Protein AF-A0A3P7IG54-F1 (afdb_monomer_lite)

Structure (mmCIF, N/CA/C/O backbone):
data_AF-A0A3P7IG54-F1
#
_entry.id   AF-A0A3P7IG54-F1
#
loop_
_atom_site.group_PDB
_atom_site.id
_atom_site.type_symbol
_atom_site.label_atom_id
_atom_site.label_alt_id
_atom_site.label_comp_id
_atom_site.label_asym_id
_atom_site.label_entity_id
_atom_site.label_seq_id
_atom_site.pdbx_PDB_ins_code
_atom_site.Cartn_x
_atom_site.Cartn_y
_atom_site.Cartn_z
_atom_site.occupancy
_atom_site.B_iso_or_equiv
_atom_site.auth_seq_id
_atom_site.auth_comp_id
_atom_site.auth_asym_id
_atom_site.auth_atom_id
_atom_site.pdbx_PDB_model_num
ATOM 1 N N . MET A 1 1 ? -5.668 25.612 -11.044 1.00 43.25 1 MET A N 1
ATOM 2 C CA . MET A 1 1 ? -6.042 24.322 -10.415 1.00 43.25 1 MET A CA 1
ATOM 3 C C . MET A 1 1 ? -5.759 24.213 -8.904 1.00 43.25 1 MET A C 1
ATOM 5 O O . MET A 1 1 ? -6.319 23.330 -8.270 1.00 43.25 1 MET A O 1
ATOM 9 N N . THR A 1 2 ? -4.952 25.079 -8.282 1.00 34.97 2 THR A N 1
ATOM 10 C CA . THR A 1 2 ? -4.463 24.927 -6.886 1.00 34.97 2 THR A CA 1
ATOM 11 C C . THR A 1 2 ? -5.495 25.233 -5.784 1.00 34.97 2 THR A C 1
ATOM 13 O O . THR A 1 2 ? -5.324 24.856 -4.627 1.00 34.97 2 THR A O 1
ATOM 16 N N . TYR A 1 3 ? -6.599 25.889 -6.138 1.00 31.44 3 TYR A N 1
ATOM 17 C CA . TYR A 1 3 ? -7.659 26.351 -5.227 1.00 31.44 3 TYR A CA 1
ATOM 18 C C . TYR A 1 3 ? -8.579 25.218 -4.736 1.00 31.44 3 TYR A C 1
ATOM 20 O O . TYR A 1 3 ? -9.155 25.312 -3.655 1.00 31.44 3 TYR A O 1
ATOM 28 N N . LYS A 1 4 ? -8.683 24.117 -5.494 1.00 49.00 4 LYS A N 1
ATOM 29 C CA . LYS A 1 4 ? -9.550 22.973 -5.155 1.00 49.00 4 LYS A CA 1
ATOM 30 C C . LYS A 1 4 ? -8.889 22.000 -4.162 1.00 49.00 4 LYS A C 1
ATOM 32 O O . LYS A 1 4 ? -9.579 21.408 -3.340 1.00 49.00 4 LYS A O 1
ATOM 37 N N . LEU A 1 5 ? -7.553 21.912 -4.162 1.00 49.97 5 LEU A N 1
ATOM 38 C CA . LEU A 1 5 ? -6.780 21.062 -3.241 1.00 49.97 5 LEU A CA 1
ATOM 39 C C . LEU A 1 5 ? -6.667 21.663 -1.828 1.00 49.97 5 LEU A C 1
ATOM 41 O O . LEU A 1 5 ? -6.744 20.936 -0.840 1.00 49.97 5 LEU A O 1
ATOM 45 N N . ARG A 1 6 ? -6.561 22.996 -1.718 1.00 51.81 6 ARG A N 1
ATOM 46 C CA . ARG A 1 6 ? -6.486 23.701 -0.424 1.00 51.81 6 ARG A CA 1
ATOM 47 C C . ARG A 1 6 ? -7.815 23.689 0.337 1.00 51.81 6 ARG A C 1
ATOM 49 O O . ARG A 1 6 ? -7.813 23.504 1.548 1.00 51.81 6 ARG A O 1
ATOM 56 N N . ASN A 1 7 ? -8.938 23.842 -0.367 1.00 48.22 7 ASN A N 1
ATOM 57 C CA . ASN A 1 7 ? -10.271 23.817 0.243 1.00 48.22 7 ASN A CA 1
ATOM 58 C C . ASN A 1 7 ? -10.629 22.407 0.757 1.00 48.22 7 ASN A C 1
ATOM 60 O O . ASN A 1 7 ? -11.176 22.260 1.844 1.00 48.22 7 ASN A O 1
ATOM 64 N N . SER A 1 8 ? -10.209 21.354 0.047 1.00 56.19 8 SER A N 1
ATOM 65 C CA . SER A 1 8 ? -10.343 19.972 0.527 1.00 56.19 8 SER A CA 1
ATOM 66 C C . SER A 1 8 ? -9.531 19.746 1.814 1.00 56.19 8 SER A C 1
ATOM 68 O O . SER A 1 8 ? -10.110 19.416 2.845 1.00 56.19 8 SER A O 1
ATOM 70 N N . LYS A 1 9 ? -8.217 20.040 1.822 1.00 60.25 9 LYS A N 1
ATOM 71 C CA . LYS A 1 9 ? -7.351 19.876 3.014 1.00 60.25 9 LYS A CA 1
ATOM 72 C C . LYS A 1 9 ? -7.806 20.698 4.237 1.00 60.25 9 LYS A C 1
ATOM 74 O O . LYS A 1 9 ? -7.659 20.221 5.358 1.00 60.25 9 LYS A O 1
ATOM 79 N N . PHE A 1 10 ? -8.395 21.883 4.039 1.00 58.81 10 PHE A N 1
ATOM 80 C CA . PHE A 1 10 ? -8.963 22.699 5.124 1.00 58.81 10 PHE A CA 1
ATOM 81 C C . PHE A 1 10 ? -10.182 22.033 5.784 1.00 58.81 10 PHE A C 1
ATOM 83 O O . PHE A 1 10 ? -10.291 22.034 7.007 1.00 58.81 10 PHE A O 1
ATOM 90 N N . ASN A 1 11 ? -11.054 21.395 4.995 1.00 62.84 11 ASN A N 1
ATOM 91 C CA . ASN A 1 11 ? -12.190 20.637 5.522 1.00 62.84 11 ASN A CA 1
ATOM 92 C C . ASN A 1 11 ? -11.729 19.374 6.276 1.00 62.84 11 ASN A C 1
ATOM 94 O O . ASN A 1 11 ? -12.195 19.142 7.387 1.00 62.84 11 ASN A O 1
ATOM 98 N N . TRP A 1 12 ? -10.778 18.590 5.750 1.00 59.88 12 TRP A N 1
ATOM 99 C CA . TRP A 1 12 ? -10.302 17.355 6.408 1.00 59.88 12 TRP A CA 1
ATOM 100 C C . TRP A 1 12 ? -9.598 17.596 7.753 1.00 59.88 12 TRP A C 1
ATOM 102 O O . TRP A 1 12 ? -9.789 16.810 8.681 1.00 59.88 12 TRP A O 1
ATOM 112 N N . PHE A 1 13 ? -8.860 18.705 7.892 1.00 67.88 13 PHE A N 1
ATOM 113 C CA . PHE A 1 13 ? -8.271 19.127 9.172 1.00 67.88 13 PHE A CA 1
ATOM 114 C C . PHE A 1 13 ? -9.351 19.512 10.200 1.00 67.88 13 PHE A C 1
ATOM 116 O O . PHE A 1 13 ? -9.237 19.215 11.387 1.00 67.88 13 PHE A O 1
ATOM 123 N N . GLN A 1 14 ? -10.454 20.104 9.734 1.00 59.03 14 GLN A N 1
ATOM 124 C CA . GLN A 1 14 ? -11.635 20.399 10.550 1.00 59.03 14 GLN A CA 1
ATOM 125 C C . GLN A 1 14 ? -12.380 19.120 10.982 1.00 59.03 14 GLN A C 1
ATOM 127 O O . GLN A 1 14 ? -12.799 19.010 12.132 1.00 59.03 14 GLN A O 1
ATOM 132 N N . TYR A 1 15 ? -12.474 18.117 10.103 1.00 65.75 15 TYR A N 1
ATOM 133 C CA . TYR A 1 15 ? -13.011 16.790 10.431 1.00 65.75 15 TYR A CA 1
ATOM 134 C C . TYR A 1 15 ? -12.156 16.031 11.460 1.00 65.75 15 TYR A C 1
ATOM 136 O O . TYR A 1 15 ? -12.711 15.274 12.252 1.00 65.75 15 TYR A O 1
ATOM 144 N N . ASP A 1 16 ? -10.831 16.209 11.466 1.00 70.06 16 ASP A N 1
ATOM 145 C CA . ASP A 1 16 ? -9.933 15.565 12.442 1.00 70.06 16 ASP A CA 1
ATOM 146 C C . ASP A 1 16 ? -10.199 16.054 13.869 1.00 70.06 16 ASP A C 1
ATOM 148 O O . ASP A 1 16 ? -1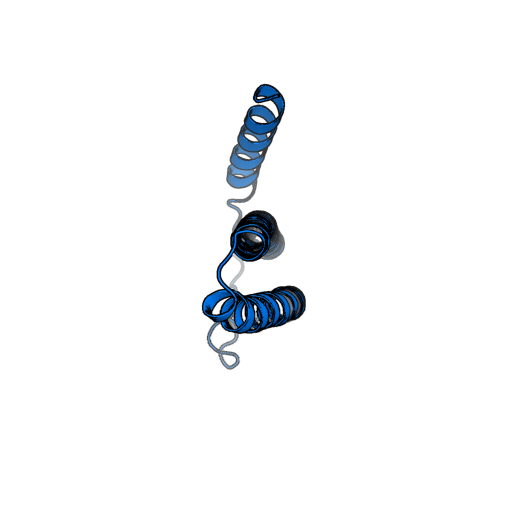0.368 15.245 14.778 1.00 70.06 16 ASP A O 1
ATOM 152 N N . LEU A 1 17 ? -10.423 17.363 14.027 1.00 68.69 17 LEU A N 1
ATOM 153 C CA . LEU A 1 17 ? -10.863 17.976 15.285 1.00 68.69 17 LEU A CA 1
ATOM 154 C C . LEU A 1 17 ? -12.230 17.463 15.770 1.00 68.69 17 LEU A C 1
ATOM 156 O O . LEU A 1 17 ? -12.453 17.371 16.976 1.00 68.69 17 LEU A O 1
ATOM 160 N N . MET A 1 18 ? -13.134 17.093 14.856 1.00 63.53 18 MET A N 1
ATOM 161 C CA . MET A 1 18 ? -14.436 16.501 15.198 1.00 63.53 18 MET A CA 1
ATOM 162 C C . MET A 1 18 ? -14.344 15.014 15.581 1.00 63.53 18 MET A C 1
ATOM 164 O O . MET A 1 18 ? -15.284 14.474 16.164 1.00 63.53 18 MET A O 1
ATOM 168 N N . LEU A 1 19 ? -13.226 14.344 15.273 1.00 65.62 19 LEU A N 1
ATOM 169 C CA . LEU A 1 19 ? -12.972 12.935 15.581 1.00 65.62 19 LEU A CA 1
ATOM 170 C C . LEU A 1 19 ? -12.009 12.720 16.772 1.00 65.62 19 LEU A C 1
ATOM 172 O O . LEU A 1 19 ? -11.540 11.607 16.989 1.00 65.62 19 LEU A O 1
ATOM 176 N N . THR A 1 20 ? -11.802 13.714 17.638 1.00 64.81 20 THR A N 1
ATOM 177 C CA . THR A 1 20 ? -11.097 13.554 18.935 1.00 64.81 20 THR A CA 1
ATOM 178 C C . THR A 1 20 ? -12.003 12.928 20.013 1.00 64.81 20 THR A C 1
ATOM 180 O O . THR A 1 20 ? -12.070 13.372 21.154 1.00 64.81 20 THR A O 1
ATOM 183 N N . GLY A 1 21 ? -12.785 11.909 19.659 1.00 64.44 21 GLY A N 1
ATOM 184 C CA . GLY A 1 21 ? -13.607 11.146 20.601 1.00 64.44 21 GLY A CA 1
ATOM 185 C C . GLY A 1 21 ? -13.011 9.758 20.816 1.00 64.44 21 GLY A C 1
ATOM 186 O O . GLY A 1 21 ? -12.710 9.072 19.845 1.00 64.44 21 GLY A O 1
ATOM 187 N N . ASN A 1 22 ? -12.888 9.293 22.065 1.00 63.09 22 ASN A N 1
ATOM 188 C CA . ASN A 1 22 ? -12.300 7.981 22.402 1.00 63.09 22 ASN A CA 1
ATOM 189 C C . ASN A 1 22 ? -13.238 6.782 22.096 1.00 63.09 22 ASN A C 1
ATOM 191 O O . ASN A 1 22 ? -13.402 5.858 22.891 1.00 63.09 22 ASN A O 1
ATOM 195 N N . THR A 1 23 ? -13.927 6.823 20.953 1.00 76.56 23 THR A N 1
ATOM 196 C CA . THR A 1 23 ? -14.879 5.800 20.502 1.00 76.56 23 THR A CA 1
ATOM 197 C C . THR A 1 23 ? -14.264 4.977 19.370 1.00 76.56 23 THR A C 1
ATOM 199 O O . THR A 1 23 ? -13.720 5.535 18.422 1.00 76.56 23 THR A O 1
ATOM 202 N N . HIS A 1 24 ? -14.409 3.647 19.399 1.00 69.69 24 HIS A N 1
ATOM 203 C CA . HIS A 1 24 ? -13.826 2.744 18.387 1.00 69.69 24 HIS A CA 1
ATOM 204 C C . HIS A 1 24 ? -14.220 3.080 16.939 1.00 69.69 24 HIS A C 1
ATOM 206 O O . HIS A 1 24 ? -13.411 2.953 16.024 1.00 69.69 24 HIS A O 1
ATOM 212 N N . ALA A 1 25 ? -15.454 3.542 16.713 1.00 77.00 25 ALA A N 1
ATOM 213 C CA . ALA A 1 25 ? -15.923 3.919 15.378 1.00 77.00 25 ALA A CA 1
ATOM 214 C C . ALA A 1 25 ? -15.177 5.142 14.814 1.00 77.00 25 ALA A C 1
ATOM 216 O O . ALA A 1 25 ? -14.941 5.236 13.610 1.00 77.00 25 ALA A O 1
ATOM 217 N N . ILE A 1 26 ? -14.800 6.063 15.699 1.00 78.88 26 ILE A N 1
ATOM 218 C CA . ILE A 1 26 ? -14.065 7.284 15.382 1.00 78.88 26 ILE A CA 1
ATOM 219 C C . ILE A 1 26 ? -12.595 6.948 15.111 1.00 78.88 26 ILE A C 1
ATOM 221 O O . ILE A 1 26 ? -12.063 7.349 14.076 1.00 78.88 26 ILE A O 1
ATOM 225 N N . LEU A 1 27 ? -11.982 6.123 15.967 1.00 75.56 27 LEU A N 1
ATOM 226 C CA . LEU A 1 27 ? -10.605 5.654 15.790 1.00 75.56 27 LEU A CA 1
ATOM 227 C C . LEU A 1 27 ? -10.431 4.936 14.444 1.00 75.56 27 LEU A C 1
ATOM 229 O O . LEU A 1 27 ? -9.580 5.306 13.638 1.00 75.56 27 LEU A O 1
ATOM 233 N N . LYS A 1 28 ? -11.331 3.991 14.140 1.00 77.62 28 LYS A N 1
ATOM 234 C CA . LYS A 1 28 ? -11.349 3.277 12.861 1.00 77.62 28 LYS A CA 1
ATOM 235 C C . LYS A 1 28 ? -11.502 4.230 11.674 1.00 77.62 28 LYS A C 1
ATOM 237 O O . LYS A 1 28 ? -10.789 4.080 10.688 1.00 77.62 28 LYS A O 1
ATOM 242 N N . LYS A 1 29 ? -12.402 5.220 11.756 1.00 80.69 29 LYS A N 1
ATOM 243 C CA . LYS A 1 29 ? -12.572 6.224 10.692 1.00 80.69 29 LYS A CA 1
ATOM 244 C C . LYS A 1 29 ? -11.289 7.018 10.443 1.00 80.69 29 LYS A C 1
ATOM 246 O O . LYS A 1 29 ? -10.919 7.181 9.289 1.00 80.69 29 LYS A O 1
ATOM 251 N N . ARG A 1 30 ? -10.611 7.487 11.496 1.00 80.69 30 ARG A N 1
ATOM 252 C CA . ARG A 1 30 ? -9.347 8.234 11.369 1.00 80.69 30 ARG A CA 1
ATOM 253 C C . ARG A 1 30 ? -8.230 7.375 10.780 1.00 80.69 30 ARG A C 1
ATOM 255 O O . ARG A 1 30 ? -7.547 7.825 9.869 1.00 80.69 30 ARG A O 1
ATOM 262 N N . MET A 1 31 ? -8.085 6.131 11.241 1.00 81.12 31 MET A N 1
ATOM 263 C CA . MET A 1 31 ? -7.070 5.209 10.719 1.00 81.12 31 MET A CA 1
ATOM 264 C C . MET A 1 31 ? -7.287 4.885 9.239 1.00 81.12 31 MET A C 1
ATOM 266 O O . MET A 1 31 ? -6.328 4.880 8.474 1.00 81.12 31 MET A O 1
ATOM 270 N N . VAL A 1 32 ? -8.534 4.634 8.828 1.00 82.31 32 VAL A N 1
ATOM 271 C CA . VAL A 1 32 ? -8.866 4.358 7.422 1.00 82.31 32 VAL A CA 1
ATOM 272 C C . VAL A 1 32 ? -8.615 5.586 6.548 1.00 82.31 32 VAL A C 1
ATOM 274 O O . VAL A 1 32 ? -8.030 5.442 5.480 1.00 82.31 32 VAL A O 1
ATOM 277 N N . GLU A 1 33 ? -9.003 6.781 6.999 1.00 83.31 33 GLU A N 1
ATOM 278 C CA . GLU A 1 33 ? -8.801 8.025 6.246 1.00 83.31 33 GLU A CA 1
ATOM 279 C C . GLU A 1 33 ? -7.310 8.349 6.074 1.00 83.31 33 GLU A C 1
ATOM 281 O O . GLU A 1 33 ? -6.842 8.552 4.956 1.00 83.31 33 GLU A O 1
ATOM 286 N N . ALA A 1 34 ? -6.536 8.304 7.164 1.00 83.38 34 ALA A N 1
ATOM 287 C CA . ALA A 1 34 ? -5.095 8.547 7.126 1.00 83.38 34 ALA A CA 1
ATOM 288 C C . ALA A 1 34 ? -4.376 7.535 6.224 1.00 83.38 34 ALA A C 1
ATOM 290 O O . ALA A 1 34 ? -3.507 7.892 5.431 1.00 83.38 34 ALA A O 1
ATOM 291 N N . LEU A 1 35 ? -4.762 6.263 6.306 1.00 84.81 35 LEU A N 1
ATOM 292 C CA . LEU A 1 35 ? -4.189 5.219 5.472 1.00 84.81 35 LEU A CA 1
ATOM 293 C C . LEU A 1 35 ? -4.594 5.360 3.996 1.00 84.81 35 LEU A C 1
ATOM 295 O O . LEU A 1 35 ? -3.773 5.114 3.114 1.00 84.81 35 LEU A O 1
ATOM 299 N N . SER A 1 36 ? -5.826 5.785 3.716 1.00 83.75 36 SER A N 1
ATOM 300 C CA . SER A 1 36 ? -6.297 6.093 2.362 1.00 83.75 36 SER A CA 1
ATOM 301 C C . SER A 1 36 ? -5.449 7.201 1.728 1.00 83.75 36 SER A C 1
ATOM 303 O O . SER A 1 36 ? -4.913 7.014 0.637 1.00 83.75 36 SER A O 1
ATOM 305 N N . GLU A 1 37 ? -5.212 8.305 2.444 1.00 84.06 37 GLU A N 1
ATOM 306 C CA . GLU A 1 37 ? -4.360 9.390 1.944 1.00 84.06 37 GLU A CA 1
ATOM 307 C C . GLU A 1 37 ? -2.897 8.948 1.745 1.00 84.06 37 GLU A C 1
ATOM 309 O O . GLU A 1 37 ? -2.296 9.228 0.704 1.00 84.06 37 GLU A O 1
ATOM 314 N N . CYS A 1 38 ? -2.320 8.228 2.713 1.00 85.50 38 CYS A N 1
ATOM 315 C CA . CYS A 1 38 ? -0.924 7.784 2.654 1.00 85.50 38 CYS A CA 1
ATOM 316 C C . CYS A 1 38 ? -0.680 6.707 1.584 1.00 85.50 38 CYS A C 1
ATOM 318 O O . CYS A 1 38 ? 0.347 6.733 0.907 1.00 85.50 38 CYS A O 1
ATOM 320 N N . SER A 1 39 ? -1.612 5.767 1.402 1.00 84.75 39 SER A N 1
ATOM 321 C CA . SER A 1 39 ? -1.478 4.683 0.416 1.00 84.75 39 SER A CA 1
ATOM 322 C C . SER A 1 39 ? -1.471 5.204 -1.023 1.00 84.75 39 SER A C 1
ATOM 324 O O . SER A 1 39 ? -0.657 4.759 -1.833 1.00 84.75 39 SER A O 1
ATOM 326 N N . VAL A 1 40 ? -2.309 6.201 -1.328 1.00 83.94 40 VAL A N 1
ATOM 327 C CA . VAL A 1 40 ? -2.332 6.869 -2.637 1.00 83.94 40 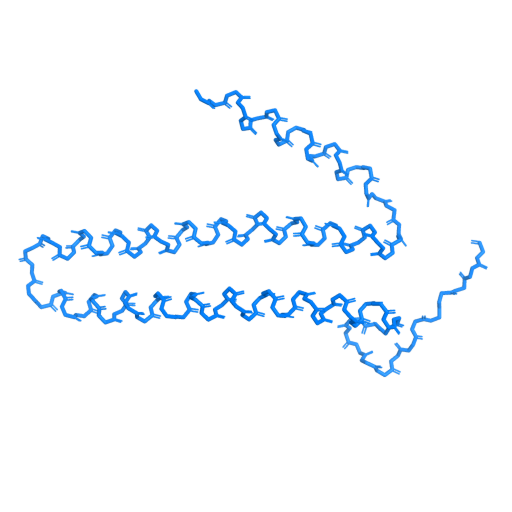VAL A CA 1
ATOM 328 C C . VAL A 1 40 ? -1.032 7.638 -2.886 1.00 83.94 40 VAL A C 1
ATOM 330 O O . VAL A 1 40 ? -0.505 7.593 -3.994 1.00 83.94 40 VAL A O 1
ATOM 333 N N . ALA A 1 41 ? -0.474 8.298 -1.867 1.00 87.50 41 ALA A N 1
ATOM 334 C C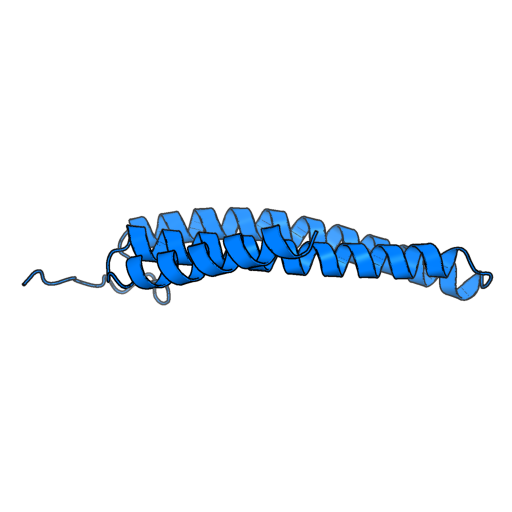A . ALA A 1 41 ? 0.804 8.996 -1.999 1.00 87.50 41 ALA A CA 1
ATOM 335 C C . ALA A 1 41 ? 1.953 8.034 -2.356 1.00 87.50 41 ALA A C 1
ATOM 337 O O . ALA A 1 41 ? 2.686 8.282 -3.310 1.00 87.50 41 ALA A O 1
ATOM 338 N N . ILE A 1 42 ? 2.066 6.904 -1.649 1.00 85.00 42 ILE A N 1
ATOM 339 C CA . ILE A 1 42 ? 3.092 5.875 -1.903 1.00 85.00 42 ILE A CA 1
ATOM 340 C C . ILE A 1 42 ? 2.920 5.249 -3.294 1.00 85.00 42 ILE A C 1
ATOM 342 O O . ILE A 1 42 ? 3.905 5.009 -3.992 1.00 85.00 42 ILE A O 1
ATOM 346 N N . PHE A 1 43 ? 1.674 5.022 -3.721 1.00 85.38 43 PHE A N 1
ATOM 347 C CA . PHE A 1 43 ? 1.372 4.533 -5.064 1.00 85.38 43 PHE A CA 1
ATOM 348 C C . PHE A 1 43 ? 1.890 5.470 -6.153 1.00 85.38 43 PHE A C 1
ATOM 350 O O . PHE A 1 43 ? 2.593 5.032 -7.062 1.00 85.38 43 PHE A O 1
ATOM 357 N N . ILE A 1 44 ? 1.560 6.757 -6.055 1.00 84.75 44 ILE A N 1
ATOM 358 C CA . ILE A 1 44 ? 1.959 7.746 -7.057 1.00 84.75 44 ILE A CA 1
ATOM 359 C C . ILE A 1 44 ? 3.486 7.839 -7.138 1.00 84.75 44 ILE A C 1
ATOM 361 O O . ILE A 1 44 ? 4.025 7.886 -8.245 1.00 84.75 44 ILE A O 1
ATOM 365 N N . THR A 1 45 ? 4.182 7.803 -5.997 1.00 88.00 45 THR A N 1
ATOM 366 C CA . THR A 1 45 ? 5.650 7.766 -5.954 1.00 88.00 45 THR A CA 1
ATOM 367 C C . THR A 1 45 ? 6.190 6.536 -6.681 1.00 88.00 45 THR A C 1
ATOM 369 O O . THR A 1 45 ? 6.966 6.682 -7.618 1.00 88.00 45 THR A O 1
ATOM 372 N N . SER A 1 46 ? 5.702 5.338 -6.346 1.00 85.88 46 SER A N 1
ATOM 373 C CA . SER A 1 46 ? 6.179 4.096 -6.965 1.00 85.88 46 SER A CA 1
ATOM 374 C C . SER A 1 46 ? 5.893 4.025 -8.471 1.00 85.88 46 SER A C 1
ATOM 376 O O . SER A 1 46 ? 6.773 3.623 -9.231 1.00 85.88 46 SER A O 1
ATOM 378 N N . ILE A 1 47 ? 4.714 4.470 -8.935 1.00 84.56 47 ILE A N 1
ATOM 379 C CA . ILE A 1 47 ? 4.424 4.591 -10.376 1.00 84.56 47 ILE A CA 1
ATOM 380 C C . ILE A 1 47 ? 5.410 5.542 -11.040 1.00 84.56 47 ILE A C 1
ATOM 382 O O . ILE A 1 47 ? 5.920 5.241 -12.114 1.00 84.56 47 ILE A O 1
ATOM 386 N N . THR A 1 48 ? 5.656 6.699 -10.431 1.00 86.75 48 THR A N 1
ATOM 387 C CA . THR A 1 48 ? 6.512 7.724 -11.031 1.00 86.75 48 THR A CA 1
ATOM 388 C C . THR A 1 48 ? 7.962 7.255 -11.095 1.00 86.75 48 THR A C 1
ATOM 390 O O . THR A 1 48 ? 8.621 7.508 -12.100 1.00 86.75 48 THR A O 1
ATOM 393 N N . ASP A 1 49 ? 8.436 6.514 -10.090 1.00 82.38 49 ASP A N 1
ATOM 394 C CA . ASP A 1 49 ? 9.758 5.883 -10.103 1.00 82.38 49 ASP A CA 1
ATOM 395 C C . ASP A 1 49 ? 9.851 4.847 -11.231 1.00 82.38 49 ASP A C 1
ATOM 397 O O . ASP A 1 49 ? 10.767 4.905 -12.049 1.00 82.38 49 ASP A O 1
ATOM 401 N N . VAL A 1 50 ? 8.860 3.955 -11.361 1.00 83.00 50 VAL A N 1
ATOM 402 C CA . VAL A 1 50 ? 8.806 2.952 -12.441 1.00 83.00 50 VAL A CA 1
ATOM 403 C C . VAL A 1 50 ? 8.743 3.606 -13.823 1.00 83.00 50 VAL A C 1
ATOM 405 O O . VAL A 1 50 ? 9.429 3.157 -14.736 1.00 83.00 50 VAL A O 1
ATOM 408 N N . LEU A 1 51 ? 7.963 4.677 -13.990 1.00 83.12 51 LEU A N 1
ATOM 409 C CA . LEU A 1 51 ? 7.887 5.432 -15.242 1.00 83.12 51 LEU A CA 1
ATOM 410 C C . LEU A 1 51 ? 9.181 6.197 -15.532 1.00 83.12 51 LEU A C 1
ATOM 412 O O . LEU A 1 51 ? 9.599 6.239 -16.682 1.00 83.12 51 LEU A O 1
ATOM 416 N N . SER A 1 52 ? 9.838 6.768 -14.521 1.00 83.56 52 SER A N 1
ATOM 417 C CA . SER A 1 52 ? 11.126 7.458 -14.689 1.00 83.56 52 SER A CA 1
ATOM 418 C C . SER A 1 52 ? 12.219 6.480 -15.105 1.00 83.56 52 SER A C 1
ATOM 420 O O . SER A 1 52 ? 12.999 6.771 -16.007 1.00 83.56 52 SER A O 1
ATOM 422 N N . PHE A 1 53 ? 12.228 5.287 -14.511 1.00 75.88 53 PHE A N 1
ATOM 423 C CA . PHE A 1 53 ? 13.102 4.194 -14.915 1.00 75.88 53 PHE A CA 1
ATOM 424 C C . PHE A 1 53 ? 12.745 3.651 -16.302 1.00 75.88 53 PHE A C 1
ATOM 426 O O . PHE A 1 53 ? 13.644 3.440 -17.107 1.00 75.88 53 PHE A O 1
ATOM 433 N N . GLY A 1 54 ? 11.456 3.507 -16.617 1.00 76.06 54 GLY A N 1
ATOM 434 C CA . GLY A 1 54 ? 10.966 3.038 -17.916 1.00 76.06 54 GLY A CA 1
ATOM 435 C C . GLY A 1 54 ? 11.225 4.014 -19.069 1.00 76.06 54 GLY A C 1
ATOM 436 O O . GLY A 1 54 ? 11.576 3.601 -20.169 1.00 76.06 54 GLY A O 1
ATOM 437 N N . VAL A 1 55 ? 11.105 5.321 -18.837 1.00 75.69 55 VAL A N 1
ATOM 438 C CA . VAL A 1 55 ? 11.488 6.352 -19.816 1.00 75.69 55 VAL A CA 1
ATOM 439 C C . VAL A 1 55 ? 13.010 6.477 -19.889 1.00 75.69 55 VAL A C 1
ATOM 441 O O . VAL A 1 55 ? 13.554 6.643 -20.975 1.00 75.69 55 VAL A O 1
ATOM 444 N N . GLY A 1 56 ? 13.715 6.315 -18.765 1.00 66.62 56 GLY A N 1
ATOM 445 C CA . GLY A 1 56 ? 15.177 6.256 -18.728 1.00 66.62 56 GLY A CA 1
ATOM 446 C C . GLY A 1 56 ? 15.759 5.086 -19.527 1.00 66.62 56 GLY A C 1
ATOM 447 O O . GLY A 1 56 ? 16.820 5.234 -20.123 1.00 66.62 56 GLY A O 1
ATOM 448 N N . THR A 1 57 ? 15.048 3.956 -19.616 1.00 63.69 57 THR A N 1
ATOM 449 C CA . THR A 1 57 ? 15.437 2.821 -20.468 1.00 63.69 57 THR A CA 1
ATOM 450 C C . THR A 1 57 ? 15.242 3.062 -21.962 1.00 63.69 57 THR A C 1
ATOM 452 O O . THR A 1 57 ? 15.903 2.402 -22.753 1.00 63.69 57 THR A O 1
ATOM 455 N N . PHE A 1 58 ? 14.406 4.026 -22.367 1.00 62.91 58 PHE A N 1
ATOM 456 C CA . PHE A 1 58 ? 14.271 4.387 -23.784 1.00 62.91 58 PHE A CA 1
ATOM 457 C C . PHE A 1 58 ? 15.493 5.148 -24.334 1.00 62.91 58 PHE A C 1
ATOM 459 O O . PHE A 1 58 ? 15.668 5.184 -25.549 1.00 62.91 58 PHE A O 1
ATOM 466 N N . THR A 1 59 ? 16.351 5.715 -23.476 1.00 61.47 59 THR A N 1
ATOM 467 C CA . THR A 1 59 ? 17.574 6.435 -23.878 1.00 61.47 59 THR A CA 1
ATOM 468 C C . THR A 1 59 ? 18.824 5.542 -23.714 1.00 61.47 59 THR A C 1
ATOM 470 O O . THR A 1 59 ? 19.518 5.568 -22.702 1.00 61.47 59 THR A O 1
ATOM 473 N N . ASP A 1 60 ? 19.098 4.744 -24.751 1.00 53.56 60 ASP A N 1
ATOM 474 C CA . ASP A 1 60 ? 20.422 4.453 -25.351 1.00 53.56 60 ASP A CA 1
ATOM 475 C C . ASP A 1 60 ? 21.542 3.629 -24.642 1.00 53.56 60 ASP A C 1
ATOM 477 O O . ASP A 1 60 ? 22.670 3.625 -25.140 1.00 53.56 60 ASP A O 1
ATOM 481 N N . ILE A 1 61 ? 21.320 2.832 -23.578 1.00 65.88 61 ILE A N 1
ATOM 482 C CA . ILE A 1 61 ? 22.362 1.876 -23.090 1.00 65.88 61 ILE A CA 1
ATOM 483 C C . ILE A 1 61 ? 21.803 0.466 -22.797 1.00 65.88 61 ILE A C 1
ATOM 485 O O . ILE A 1 61 ? 21.313 0.189 -21.701 1.00 65.88 61 ILE A O 1
ATOM 489 N N . ILE A 1 62 ? 21.995 -0.469 -23.743 1.00 64.19 62 ILE A N 1
ATOM 490 C CA . ILE A 1 62 ? 21.521 -1.879 -23.720 1.00 64.19 62 ILE A CA 1
ATOM 491 C C . ILE A 1 62 ? 21.893 -2.640 -22.428 1.00 64.19 62 ILE A C 1
ATOM 493 O O . ILE A 1 62 ? 21.140 -3.491 -21.958 1.00 64.19 62 ILE A O 1
ATOM 497 N N . ALA A 1 63 ? 23.042 -2.328 -21.816 1.00 71.44 63 ALA A N 1
ATOM 498 C CA . ALA A 1 63 ? 23.477 -2.969 -20.571 1.00 71.44 63 ALA A CA 1
ATOM 499 C C . ALA A 1 63 ? 22.642 -2.555 -19.341 1.00 71.44 63 ALA A C 1
ATOM 501 O O . ALA A 1 63 ? 22.446 -3.354 -18.428 1.00 71.44 63 ALA A O 1
ATOM 502 N N . VAL A 1 64 ? 22.146 -1.315 -19.309 1.00 69.94 64 VAL A N 1
ATOM 503 C CA . VAL A 1 64 ? 21.351 -0.772 -18.193 1.00 69.94 64 VAL A CA 1
ATOM 504 C C . VAL A 1 64 ? 19.873 -1.123 -18.358 1.00 69.94 64 VAL A C 1
ATOM 506 O O . VAL A 1 64 ? 19.175 -1.341 -17.369 1.00 69.94 64 VAL A O 1
ATOM 509 N N . GLU A 1 65 ? 19.412 -1.259 -19.600 1.00 73.19 65 GLU A N 1
ATOM 510 C CA . GLU A 1 65 ? 18.025 -1.566 -19.945 1.00 73.19 65 GLU A CA 1
ATOM 511 C C . GLU A 1 65 ? 17.543 -2.900 -19.357 1.00 73.19 65 GLU A C 1
ATOM 513 O O . GLU A 1 65 ? 16.526 -2.947 -18.665 1.00 73.19 65 GLU A O 1
ATOM 518 N N . GLY A 1 66 ? 18.316 -3.977 -19.540 1.00 74.81 66 GLY A N 1
ATOM 519 C CA . GLY A 1 66 ? 17.951 -5.308 -19.041 1.00 74.81 66 GLY A CA 1
ATOM 520 C C . GLY A 1 66 ? 17.915 -5.405 -17.511 1.00 74.81 66 GLY A C 1
ATOM 521 O O . GLY A 1 66 ? 17.054 -6.078 -16.941 1.00 74.81 66 GLY A O 1
ATOM 522 N N . PHE A 1 67 ? 18.814 -4.693 -16.827 1.00 75.31 67 PHE A N 1
ATOM 523 C CA . PHE A 1 67 ? 18.842 -4.634 -15.363 1.00 75.31 67 PHE A CA 1
ATOM 524 C C . PHE A 1 67 ? 17.686 -3.792 -14.803 1.00 75.31 67 PHE A C 1
ATOM 526 O O . PHE A 1 67 ? 17.027 -4.171 -13.829 1.00 75.31 67 PHE A O 1
ATOM 533 N N . CYS A 1 68 ? 17.406 -2.664 -15.454 1.00 75.38 68 CYS A N 1
ATOM 534 C CA . CYS A 1 68 ? 16.337 -1.752 -15.079 1.00 75.38 68 CYS A CA 1
ATOM 535 C C . CYS A 1 68 ? 14.948 -2.360 -15.333 1.00 75.38 68 CYS A C 1
ATOM 537 O O . CYS A 1 68 ? 14.076 -2.245 -14.476 1.00 75.38 68 CYS A O 1
ATOM 539 N N . ALA A 1 69 ? 14.755 -3.092 -16.435 1.00 79.31 69 ALA A N 1
ATOM 540 C CA . ALA A 1 69 ? 13.494 -3.761 -16.762 1.00 79.31 69 ALA A CA 1
ATOM 541 C C . ALA A 1 69 ? 13.115 -4.862 -15.753 1.00 79.31 69 ALA A C 1
ATOM 543 O O . ALA A 1 69 ? 11.959 -4.961 -15.343 1.00 79.31 69 ALA A O 1
ATOM 544 N N . MET A 1 70 ? 14.080 -5.670 -15.292 1.00 82.44 70 MET A N 1
ATOM 545 C CA . MET A 1 70 ? 13.810 -6.657 -14.236 1.00 82.44 70 MET A CA 1
ATOM 546 C C . MET A 1 70 ? 13.530 -5.991 -12.884 1.00 82.44 70 MET A C 1
ATOM 548 O O . MET A 1 70 ? 12.634 -6.420 -12.155 1.00 82.44 70 MET A O 1
ATOM 552 N N . THR A 1 71 ? 14.259 -4.923 -12.556 1.00 81.00 71 THR A N 1
ATOM 553 C CA . THR A 1 71 ? 14.067 -4.180 -11.302 1.00 81.00 71 THR A CA 1
ATOM 554 C C . THR A 1 71 ? 12.725 -3.446 -11.282 1.00 81.00 71 THR A C 1
ATOM 556 O O . THR A 1 71 ? 12.032 -3.480 -10.267 1.00 81.00 71 THR A O 1
ATOM 559 N N . SER A 1 72 ? 12.309 -2.843 -12.399 1.00 81.62 72 SER A N 1
ATOM 560 C CA . SER A 1 72 ? 11.021 -2.157 -12.531 1.00 81.62 72 SER A CA 1
ATOM 561 C C . SER A 1 72 ? 9.849 -3.138 -12.463 1.00 81.62 72 SER A C 1
ATOM 563 O O . SER A 1 72 ? 8.883 -2.879 -11.746 1.00 81.62 72 SER A O 1
ATOM 565 N N . ALA A 1 73 ? 9.959 -4.308 -13.103 1.00 84.31 73 ALA A N 1
ATOM 566 C CA . ALA A 1 73 ? 8.969 -5.376 -12.993 1.00 84.31 73 ALA A CA 1
ATOM 567 C C . ALA A 1 73 ? 8.871 -5.926 -11.559 1.00 84.31 73 ALA A C 1
ATOM 569 O O . ALA A 1 73 ? 7.769 -6.134 -11.052 1.00 84.31 73 ALA A O 1
ATOM 570 N N . CYS A 1 74 ? 10.007 -6.112 -10.879 1.00 84.31 74 CYS A N 1
ATOM 571 C CA . CYS A 1 74 ? 10.065 -6.544 -9.481 1.00 84.31 74 CYS A CA 1
ATOM 572 C C . CYS A 1 74 ? 9.435 -5.511 -8.529 1.00 84.31 74 CYS A C 1
ATOM 574 O O . CYS A 1 74 ? 8.612 -5.866 -7.680 1.00 84.31 74 CYS A O 1
ATOM 576 N N . MET A 1 75 ? 9.766 -4.228 -8.706 1.00 82.25 75 MET A N 1
ATOM 577 C CA . MET A 1 75 ? 9.164 -3.102 -7.983 1.00 82.25 75 MET A CA 1
ATOM 578 C C . MET A 1 75 ? 7.649 -3.055 -8.202 1.00 82.25 75 MET A C 1
ATOM 580 O O . MET A 1 75 ? 6.896 -2.969 -7.234 1.00 82.25 75 MET A O 1
ATOM 584 N N . PHE A 1 76 ? 7.194 -3.204 -9.448 1.00 82.69 76 PHE A N 1
ATOM 585 C CA . PHE A 1 76 ? 5.776 -3.205 -9.799 1.00 82.69 76 PHE A CA 1
ATOM 586 C C . PHE A 1 76 ? 5.011 -4.379 -9.166 1.00 82.69 76 PHE A C 1
ATOM 588 O O . PHE A 1 76 ? 3.952 -4.183 -8.568 1.00 82.69 76 PHE A O 1
ATOM 595 N N . PHE A 1 77 ? 5.561 -5.595 -9.230 1.00 83.69 77 PHE A N 1
ATOM 596 C CA . PHE A 1 77 ? 4.954 -6.778 -8.609 1.00 83.69 77 PHE A CA 1
ATOM 597 C C . PHE A 1 77 ? 4.900 -6.678 -7.083 1.00 83.69 77 PHE A C 1
ATOM 599 O O . PHE A 1 77 ? 3.873 -6.980 -6.473 1.00 83.69 77 PHE A O 1
ATOM 606 N N .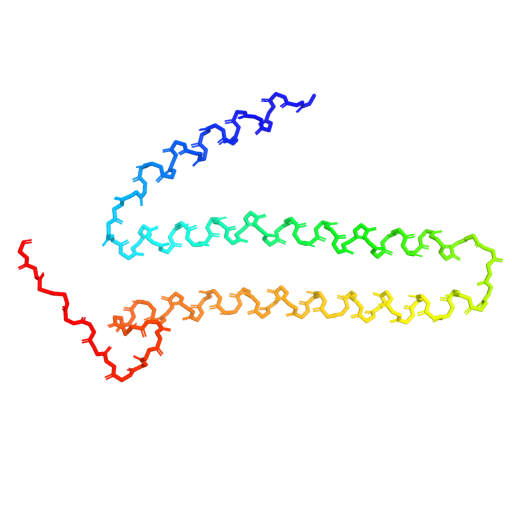 THR A 1 78 ? 5.991 -6.228 -6.461 1.00 83.69 78 THR A N 1
ATOM 607 C CA . THR A 1 78 ? 6.071 -6.034 -5.006 1.00 83.69 78 THR A CA 1
ATOM 608 C C . THR A 1 78 ? 5.071 -4.977 -4.546 1.00 83.69 78 THR A C 1
ATOM 610 O O . THR A 1 78 ? 4.405 -5.146 -3.524 1.00 83.69 78 THR A O 1
ATOM 613 N N . TRP A 1 79 ? 4.912 -3.914 -5.331 1.00 80.00 79 TRP A N 1
ATOM 614 C CA . TRP A 1 79 ? 3.957 -2.849 -5.072 1.00 80.00 79 TRP A CA 1
ATOM 615 C C . TRP A 1 79 ? 2.494 -3.334 -5.156 1.00 80.00 79 TRP A C 1
ATOM 617 O O . TRP A 1 79 ? 1.717 -3.089 -4.229 1.00 80.00 79 TRP A O 1
ATOM 627 N N . LEU A 1 80 ? 2.124 -4.118 -6.179 1.00 79.62 80 LEU A N 1
ATOM 628 C CA . LEU A 1 80 ? 0.797 -4.757 -6.267 1.00 79.62 80 LEU A CA 1
ATOM 629 C C . LEU A 1 80 ? 0.507 -5.662 -5.059 1.00 79.62 80 LEU A C 1
ATOM 631 O O . LEU A 1 80 ? -0.602 -5.659 -4.506 1.00 79.62 80 LEU A O 1
ATOM 635 N N . TYR A 1 81 ? 1.518 -6.412 -4.617 1.00 80.56 81 TYR A N 1
ATOM 636 C CA . TYR A 1 81 ? 1.417 -7.249 -3.426 1.00 80.56 81 TYR A CA 1
ATOM 637 C C . TYR A 1 81 ? 1.193 -6.420 -2.159 1.00 80.56 81 TYR A C 1
ATOM 639 O O . TYR A 1 81 ? 0.350 -6.780 -1.334 1.00 80.56 81 TYR A O 1
ATOM 647 N N . GLN A 1 82 ? 1.887 -5.287 -2.020 1.00 77.56 82 GLN A N 1
ATOM 648 C CA . GLN A 1 82 ? 1.733 -4.400 -0.871 1.00 77.56 82 GLN A CA 1
ATOM 649 C C . GLN A 1 82 ? 0.315 -3.832 -0.764 1.00 77.56 82 GLN A C 1
ATOM 651 O O . GLN A 1 82 ? -0.240 -3.896 0.327 1.00 77.56 82 GLN A O 1
ATOM 656 N N . ILE A 1 83 ? -0.322 -3.370 -1.849 1.00 78.06 83 ILE A N 1
ATOM 657 C CA . ILE A 1 83 ? -1.703 -2.833 -1.792 1.00 78.06 83 ILE A CA 1
ATOM 658 C C . ILE A 1 83 ? -2.706 -3.895 -1.348 1.00 78.06 83 ILE A C 1
ATOM 660 O O . ILE A 1 83 ? -3.545 -3.652 -0.477 1.00 78.06 83 ILE A O 1
ATOM 664 N N . THR A 1 84 ? -2.633 -5.073 -1.969 1.00 83.94 84 THR A N 1
ATOM 665 C CA . THR A 1 84 ? -3.611 -6.148 -1.764 1.00 83.94 84 THR A CA 1
ATOM 666 C C . THR A 1 84 ? -3.543 -6.648 -0.324 1.00 83.94 84 THR A C 1
ATOM 668 O O . THR A 1 84 ? -4.565 -6.842 0.340 1.00 83.94 84 THR A O 1
ATOM 671 N N . PHE A 1 85 ? -2.322 -6.774 0.197 1.00 78.69 85 PHE A N 1
ATOM 672 C CA . PHE A 1 85 ? -2.082 -7.165 1.575 1.00 78.69 85 PHE A CA 1
ATOM 673 C C . PHE A 1 85 ? -2.459 -6.054 2.567 1.00 78.69 85 PHE A C 1
ATOM 675 O O . PHE A 1 85 ? -3.029 -6.354 3.613 1.00 78.69 85 PHE A O 1
ATOM 682 N N . PHE A 1 86 ? -2.235 -4.775 2.235 1.00 77.31 86 PHE A N 1
ATOM 683 C CA . PHE A 1 86 ? -2.630 -3.646 3.089 1.00 77.31 86 PHE A CA 1
ATOM 684 C C . PHE A 1 86 ? -4.149 -3.523 3.239 1.00 77.31 86 PHE A C 1
ATOM 686 O O . PHE A 1 86 ? -4.645 -3.309 4.347 1.00 77.31 86 PHE A O 1
ATOM 693 N N . ALA A 1 87 ? -4.900 -3.698 2.147 1.00 80.62 87 ALA A N 1
ATOM 694 C CA . ALA A 1 87 ? -6.360 -3.715 2.183 1.00 80.62 87 ALA A CA 1
ATOM 695 C C . ALA A 1 87 ? -6.881 -4.882 3.043 1.00 80.62 87 ALA A C 1
ATOM 697 O O . ALA A 1 87 ? -7.765 -4.697 3.883 1.00 80.62 87 ALA A O 1
ATOM 698 N N . GLY A 1 88 ? -6.278 -6.067 2.899 1.00 83.81 88 GLY A N 1
ATOM 699 C CA . GLY A 1 88 ? -6.575 -7.230 3.737 1.00 83.81 88 GLY A CA 1
ATOM 700 C C . GLY A 1 88 ? -6.270 -6.987 5.217 1.00 83.81 88 GLY A C 1
ATOM 701 O O . GLY A 1 88 ? -7.128 -7.221 6.070 1.00 83.81 88 GLY A O 1
ATOM 702 N N . LEU A 1 89 ? -5.089 -6.448 5.529 1.00 79.19 89 LEU A N 1
ATOM 703 C CA . LEU A 1 89 ? -4.687 -6.092 6.890 1.00 79.19 89 LEU A CA 1
ATOM 704 C C . LEU A 1 89 ? -5.627 -5.059 7.509 1.00 79.19 89 LEU A C 1
ATOM 706 O O . LEU A 1 89 ? -5.998 -5.211 8.665 1.00 79.19 89 LEU A O 1
ATOM 710 N N . MET A 1 90 ? -6.080 -4.052 6.761 1.00 80.81 90 MET A N 1
ATOM 711 C CA . MET A 1 90 ? -7.033 -3.057 7.263 1.00 80.81 90 MET A CA 1
ATOM 712 C C . MET A 1 90 ? -8.371 -3.704 7.665 1.00 80.81 90 MET A C 1
ATOM 714 O O . MET A 1 90 ? -8.920 -3.396 8.727 1.00 80.81 90 MET A O 1
ATOM 718 N N . VAL A 1 91 ? -8.882 -4.643 6.859 1.00 82.25 91 VAL A N 1
ATOM 719 C CA . VAL A 1 91 ? -10.101 -5.409 7.176 1.00 82.25 91 VAL A CA 1
ATOM 720 C C . VAL A 1 91 ? -9.885 -6.306 8.394 1.00 82.25 91 VAL A C 1
ATOM 722 O O . VAL A 1 91 ? -10.751 -6.377 9.267 1.00 82.25 91 VAL A O 1
ATOM 725 N N . VAL A 1 92 ? -8.733 -6.971 8.492 1.00 82.19 92 VAL A N 1
ATOM 726 C CA . VAL A 1 92 ? -8.387 -7.817 9.642 1.00 82.19 92 VAL A CA 1
ATOM 727 C C . VAL A 1 92 ? -8.263 -6.983 10.918 1.00 82.19 92 VAL A C 1
ATOM 729 O O . VAL A 1 92 ? -8.916 -7.308 11.908 1.00 82.19 92 VAL A O 1
ATOM 732 N N . SER A 1 93 ? -7.526 -5.874 10.889 1.00 78.44 93 SER A N 1
ATOM 733 C CA . SER A 1 93 ? -7.383 -4.937 12.010 1.00 78.44 93 SER A CA 1
ATOM 734 C C . SER A 1 93 ? -8.737 -4.403 12.472 1.00 78.44 93 SER A C 1
ATOM 736 O O . SER A 1 93 ? -9.028 -4.390 13.665 1.00 78.44 93 SER A O 1
ATOM 738 N N . ALA A 1 94 ? -9.631 -4.071 11.537 1.00 74.19 94 ALA A N 1
ATOM 739 C CA . ALA A 1 94 ? -10.995 -3.674 11.860 1.00 74.19 94 ALA A CA 1
ATOM 740 C C . ALA A 1 94 ? -11.797 -4.780 12.569 1.00 74.19 94 ALA A C 1
ATOM 742 O O . ALA A 1 94 ? -12.585 -4.480 13.465 1.00 74.19 94 ALA A O 1
ATOM 743 N N . LYS A 1 95 ? -11.626 -6.048 12.173 1.00 77.38 95 LYS A N 1
ATOM 744 C CA . LYS A 1 95 ? -12.290 -7.199 12.813 1.00 77.38 95 LYS A CA 1
ATOM 745 C C . LYS A 1 95 ? -11.721 -7.486 14.205 1.00 77.38 95 LYS A C 1
ATOM 747 O O . LYS A 1 95 ? -12.489 -7.830 15.099 1.00 77.38 95 LYS A O 1
ATOM 752 N N . VAL A 1 96 ? -10.411 -7.326 14.399 1.00 73.62 96 VAL A N 1
ATOM 753 C CA . VAL A 1 96 ? -9.748 -7.483 15.707 1.00 73.62 96 VAL A CA 1
ATOM 754 C C . VAL A 1 96 ? -10.196 -6.393 16.681 1.00 73.62 96 VAL A C 1
ATOM 756 O O . VAL A 1 96 ? -10.564 -6.705 17.813 1.00 73.62 96 VAL A O 1
ATOM 759 N N . GLU A 1 97 ? -10.262 -5.142 16.227 1.00 70.31 97 GLU A N 1
ATOM 760 C CA . GLU A 1 97 ? -10.721 -4.018 17.047 1.00 70.31 97 GLU A CA 1
ATOM 761 C C . GLU A 1 97 ? -12.195 -4.178 17.470 1.00 70.31 97 GLU A C 1
ATOM 763 O O . GLU A 1 97 ? -12.550 -3.950 18.627 1.00 70.31 97 GLU A O 1
ATOM 768 N N . LEU A 1 98 ? -13.056 -4.662 16.563 1.00 65.81 98 LEU A N 1
ATOM 769 C CA . LEU A 1 98 ? -14.462 -4.980 16.859 1.00 65.81 98 LEU A CA 1
ATOM 770 C C . LEU A 1 98 ? -14.628 -6.105 17.894 1.00 65.81 98 LEU A C 1
ATOM 772 O O . LEU A 1 98 ? -15.642 -6.150 18.586 1.00 65.81 98 LEU A O 1
ATOM 776 N N . ALA A 1 99 ? -13.642 -6.995 18.026 1.00 69.31 99 ALA A N 1
ATOM 777 C CA . ALA A 1 99 ? -13.661 -8.078 19.006 1.00 69.31 99 ALA A CA 1
ATOM 778 C C . ALA A 1 99 ? -13.248 -7.632 20.427 1.00 69.31 99 ALA A C 1
ATOM 780 O O . ALA A 1 99 ? -13.232 -8.460 21.340 1.00 69.31 99 ALA A O 1
ATOM 781 N N . GLY A 1 100 ? -12.908 -6.351 20.639 1.00 60.19 100 GLY A N 1
ATOM 782 C CA . GLY A 1 100 ? -12.573 -5.803 21.961 1.00 60.19 100 GLY A CA 1
ATOM 783 C C . GLY A 1 100 ? -11.287 -6.374 22.576 1.00 60.19 100 GLY A C 1
ATOM 784 O O . GLY A 1 100 ? -11.145 -6.399 23.801 1.00 60.19 100 GLY A O 1
ATOM 785 N N . ARG A 1 101 ? -10.363 -6.880 21.746 1.00 55.31 101 ARG A N 1
ATOM 786 C CA . ARG A 1 101 ? -9.037 -7.373 22.161 1.00 55.31 101 ARG A CA 1
ATOM 787 C C . ARG A 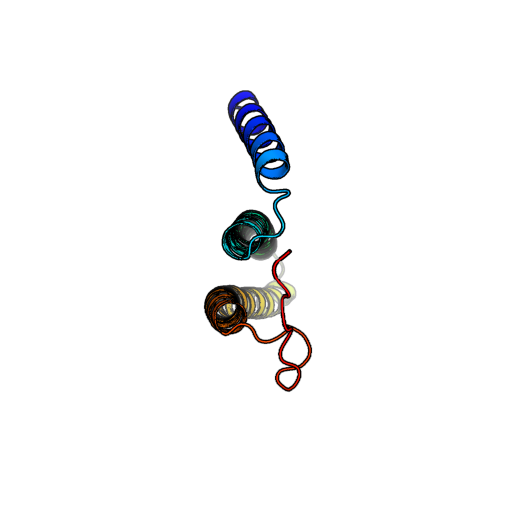1 101 ? -7.987 -6.313 21.828 1.00 55.31 101 ARG A C 1
ATOM 789 O O . ARG A 1 101 ? -8.059 -5.692 20.776 1.00 55.31 101 ARG A O 1
ATOM 796 N N . ASN A 1 102 ? -7.036 -6.091 22.734 1.00 50.06 102 ASN A N 1
ATOM 797 C CA . ASN A 1 102 ? -6.027 -5.043 22.581 1.00 50.06 102 ASN A CA 1
ATOM 798 C C . 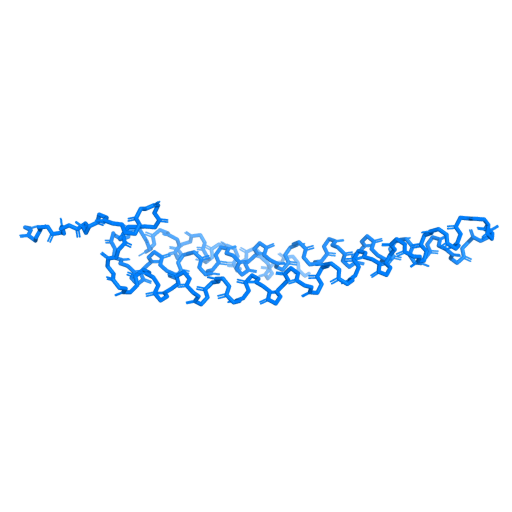ASN A 1 102 ? -5.101 -5.342 21.383 1.00 50.06 102 ASN A C 1
ATOM 800 O O . ASN A 1 102 ? -4.591 -6.458 21.284 1.00 50.06 102 ASN A O 1
ATOM 804 N N . SER A 1 103 ? -4.829 -4.348 20.529 1.00 56.62 103 SER A N 1
ATOM 805 C CA . SER A 1 103 ? -4.076 -4.490 19.262 1.00 56.62 103 SER A CA 1
ATOM 806 C C . SER A 1 103 ? -2.626 -4.998 19.378 1.00 56.62 103 SER A C 1
ATOM 808 O O . SER A 1 103 ? -2.006 -5.279 18.360 1.00 56.62 103 SER A O 1
ATOM 810 N N . VAL A 1 104 ? -2.077 -5.152 20.590 1.00 56.91 104 VAL A N 1
ATOM 811 C CA . VAL A 1 104 ? -0.682 -5.587 20.831 1.00 56.91 104 VAL A CA 1
ATOM 812 C C . VAL A 1 104 ? -0.582 -6.966 21.503 1.00 56.91 104 VAL A C 1
ATOM 814 O O . VAL A 1 104 ? 0.403 -7.671 21.312 1.00 56.91 104 VAL A O 1
ATOM 817 N N . LEU A 1 105 ? -1.594 -7.395 22.266 1.00 50.06 105 LEU A N 1
ATOM 818 C CA . LEU A 1 105 ? -1.583 -8.674 22.986 1.00 50.06 105 LEU A CA 1
ATOM 819 C C . LEU A 1 105 ? -2.966 -9.326 22.888 1.00 50.06 105 LEU A C 1
ATOM 821 O O . LEU A 1 105 ? -3.879 -8.908 23.607 1.00 50.06 105 LEU A O 1
ATOM 825 N N . PRO A 1 106 ? -3.146 -10.386 22.077 1.00 52.34 106 PRO A N 1
ATOM 826 C CA . PRO A 1 106 ? -4.437 -11.052 21.962 1.00 52.34 106 PRO A CA 1
ATOM 827 C C . PRO A 1 106 ? -4.930 -11.610 23.310 1.00 52.34 106 PRO A C 1
ATOM 829 O O . PRO A 1 106 ? -6.127 -11.818 23.468 1.00 52.34 106 PRO A O 1
ATOM 832 N N . CYS A 1 107 ? -4.074 -11.829 24.309 1.00 47.06 107 CYS A N 1
ATOM 833 C CA . CYS A 1 107 ? -4.457 -12.463 25.576 1.00 47.06 107 CYS A CA 1
ATOM 834 C C . CYS A 1 107 ? -5.021 -11.510 26.650 1.00 47.06 107 CYS A C 1
ATOM 836 O O . CYS A 1 107 ? -5.566 -11.996 27.638 1.00 47.06 107 CYS A O 1
ATOM 838 N N . ILE A 1 108 ? -4.943 -10.182 26.484 1.00 50.12 108 ILE A N 1
ATOM 839 C CA . ILE A 1 108 ? -5.439 -9.227 27.491 1.00 50.12 108 ILE A CA 1
ATOM 840 C C . ILE A 1 108 ? -6.734 -8.573 27.006 1.00 50.12 108 ILE A C 1
ATOM 842 O O . ILE A 1 108 ? -6.764 -7.806 26.043 1.00 50.12 108 ILE A O 1
ATOM 846 N N . LYS A 1 109 ? -7.828 -8.880 27.706 1.00 47.00 109 LYS A N 1
ATOM 847 C CA . LYS A 1 109 ? -9.133 -8.242 27.524 1.00 47.00 109 LYS A CA 1
ATOM 848 C C . LYS A 1 109 ? -9.085 -6.870 28.198 1.00 47.00 109 LYS A C 1
ATOM 850 O O . LYS A 1 109 ? -9.050 -6.797 29.425 1.00 47.00 109 LYS A O 1
ATOM 855 N N . VAL A 1 110 ? -9.072 -5.786 27.420 1.00 55.31 110 VAL A N 1
ATOM 856 C CA . VAL A 1 110 ? -9.233 -4.437 27.982 1.00 55.31 110 VAL A CA 1
ATOM 857 C C . VAL A 1 110 ? -10.668 -4.318 28.481 1.00 55.31 110 VAL A C 1
ATOM 859 O O . VAL A 1 110 ? -11.619 -4.219 27.708 1.00 55.31 110 VAL A O 1
ATOM 862 N N . ARG A 1 111 ? -10.836 -4.371 29.802 1.00 46.97 111 ARG A N 1
ATOM 863 C CA . ARG A 1 111 ? -12.090 -4.025 30.468 1.00 46.97 111 ARG A CA 1
ATOM 864 C C . ARG A 1 111 ? -12.238 -2.504 30.396 1.00 46.97 111 ARG A C 1
ATOM 866 O O . ARG A 1 111 ? -11.530 -1.799 31.104 1.00 46.97 111 ARG A O 1
ATOM 873 N N . ARG A 1 112 ? -13.148 -1.988 29.564 1.00 52.50 112 ARG A N 1
ATOM 874 C CA . ARG A 1 112 ? -13.614 -0.602 29.716 1.00 52.50 112 ARG A CA 1
ATOM 875 C C . ARG A 1 112 ? -14.658 -0.563 30.829 1.00 52.50 112 ARG A C 1
ATOM 877 O O . ARG A 1 112 ? -15.743 -1.113 30.675 1.00 52.50 112 ARG A O 1
ATOM 884 N N . THR A 1 113 ? -14.292 0.041 31.955 1.00 47.03 113 THR A N 1
ATOM 885 C CA . THR A 1 113 ? -15.231 0.465 32.997 1.00 47.03 113 THR A CA 1
ATOM 886 C C . THR A 1 113 ? -15.954 1.709 32.496 1.00 47.03 113 THR A C 1
ATOM 888 O O . THR A 1 113 ? -15.312 2.699 32.157 1.00 47.03 113 THR A O 1
ATOM 891 N N . SER A 1 114 ? -17.277 1.626 32.410 1.00 51.19 114 SER A N 1
ATOM 892 C CA . SER A 1 114 ? -18.164 2.758 32.156 1.00 51.19 114 SER A CA 1
ATOM 893 C C . SER A 1 114 ? -18.335 3.555 33.452 1.00 51.19 114 SER A C 1
ATOM 895 O O . SER A 1 114 ? -18.918 3.030 34.400 1.00 51.19 114 SER A O 1
ATOM 897 N N . SER A 1 115 ? -17.852 4.795 33.483 1.00 37.12 115 SER A N 1
ATOM 898 C CA . SER A 1 115 ? -18.324 5.853 34.384 1.00 37.12 115 SER A CA 1
ATOM 899 C C . SER A 1 115 ? -18.479 7.130 33.582 1.00 37.12 115 SER A C 1
ATOM 901 O O . SER A 1 115 ? -17.582 7.392 32.750 1.00 37.12 115 SER A O 1
#

Organism: Strongylus vulgaris (NCBI:txid40348)

pLDDT: mean 70.55, std 13.6, range [31.44, 88.0]

Radius of gyration: 20.87 Å; chains: 1; bounding box: 42×39×60 Å

InterPro domains:
  IPR000731 Sterol-sensing domain [PS50156] (1-92)
  IPR003392 Patched domain-containing protein, SSD domain [PF02460] (23-92)
  IPR051697 Patched domain-containing protein [PTHR10796] (27-110)

Foldseek 3Di:
DVPVVVVVVVVVVVVVVVLPDPDLVSVLVVVVVVCVVVLVVVVVVLVVVLVVLVVVLVPDDPVSNVVSVVVSVVSVVVSVVVVVVVVVVSVVQSVLVVVQADPPDNPDRPDDDDD

Sequence (115 aa):
MTYKLRNSKFNWFQYDLMLTGNTHAILKKRMVEALSECSVAIFITSITDVLSFGVGTFTDIIAVEGFCAMTSACMFFTWLYQITFFAGLMVVSAKVELAGRNSVLPCIKVRRTSS

Secondary structure (DSSP, 8-state):
-THHHHHHHHHHHHHHHHT-S--HHHHHHHHHHHHHHHHHHHHHHHHHHHHHHHHHHTSS-HHHHHHHHHHHHHHHHHHHHHHHHHHHHHHHHHHHHHTTB-TT-TT-B------